Protein AF-A0A9P7YHU3-F1 (afdb_monomer_lite)

Radius of gyration: 30.26 Å; chains: 1; bounding box: 57×44×97 Å

Secondary structure (DSSP, 8-state):
------EEEEEEEEE---HHHHHHHHSS---SEEEEE---TTT-HHHHHHTTS--EEEEETTEEEEEEEEEEEEEETTEEEEEEEEEEEEEE-TT----TT--SSS-----EEEEEEEEE--S--EEEE---SS-HHHHHHHHHHHHHHHHHHHHHHHHHHHT--

Foldseek 3Di:
DDPFPWDKDKDKDWAAAAQVVVCVVPVDRDAAKDWDKDFFPVQDDVSCVVVVLIDIDIAHWQKEKEWEWEWEWECEPNDTTIRIDIDIDIDHDPPDDAHPNDPDDDDDHDITMYMYMYIYPHPDYHYHYDDDPDDVVNVCVVVVVVVVVVVVVVVVVVVVVVVPD

Structure (mmCIF, N/CA/C/O backbone):
data_AF-A0A9P7YHU3-F1
#
_entry.id   AF-A0A9P7YHU3-F1
#
loop_
_atom_site.group_PDB
_atom_site.id
_atom_site.type_symbol
_atom_site.label_atom_id
_atom_site.label_alt_id
_atom_site.label_comp_id
_atom_site.label_asym_id
_atom_site.label_entity_id
_atom_site.label_seq_id
_atom_site.pdbx_PDB_ins_code
_atom_site.Cartn_x
_atom_site.Cartn_y
_atom_site.Cartn_z
_atom_site.occupancy
_atom_site.B_iso_or_equiv
_atom_site.auth_seq_id
_atom_site.auth_comp_id
_atom_site.auth_asym_id
_atom_site.auth_atom_id
_atom_site.pdbx_PDB_model_num
ATOM 1 N N . MET A 1 1 ? -3.613 -24.541 19.163 1.00 39.19 1 MET A N 1
ATOM 2 C CA . MET A 1 1 ? -2.914 -23.664 18.198 1.00 39.19 1 MET A CA 1
ATOM 3 C C . MET A 1 1 ? -3.851 -23.420 17.027 1.00 39.19 1 MET A C 1
ATOM 5 O O . MET A 1 1 ? -4.099 -24.345 16.267 1.00 39.19 1 MET A O 1
ATOM 9 N N . SER A 1 2 ? -4.455 -22.233 16.945 1.00 42.41 2 SER A N 1
ATOM 10 C CA . SER A 1 2 ? -5.311 -21.860 15.812 1.00 42.41 2 SER A CA 1
ATOM 11 C C . SER A 1 2 ? -4.425 -21.651 14.580 1.00 42.41 2 SER A C 1
ATOM 13 O O . SER A 1 2 ? -3.560 -20.777 14.590 1.00 42.41 2 SER A O 1
ATOM 15 N N . LYS A 1 3 ? -4.583 -22.490 13.548 1.00 49.22 3 LYS A N 1
ATOM 16 C CA . LYS A 1 3 ? -4.012 -22.242 12.218 1.00 49.22 3 LYS A CA 1
ATOM 17 C C . LYS A 1 3 ? -4.826 -21.109 11.595 1.00 49.22 3 LYS A C 1
ATOM 19 O O . LYS A 1 3 ? -5.861 -21.374 10.994 1.00 49.22 3 LYS A O 1
ATOM 24 N N . SER A 1 4 ? -4.376 -19.865 11.744 1.00 56.53 4 SER A N 1
ATOM 25 C CA . SER A 1 4 ? -4.851 -18.804 10.854 1.00 56.53 4 SER A CA 1
ATOM 26 C C . SER A 1 4 ? -4.334 -19.135 9.448 1.00 56.53 4 SER A C 1
ATOM 28 O O . SER A 1 4 ? -3.119 -19.312 9.293 1.00 56.53 4 SER A O 1
ATOM 30 N N . PRO A 1 5 ? -5.197 -19.320 8.436 1.00 53.62 5 PRO A N 1
ATOM 31 C CA . PRO A 1 5 ? -4.737 -19.535 7.075 1.00 53.62 5 PRO A CA 1
ATOM 32 C C . PRO A 1 5 ? -4.070 -18.247 6.584 1.00 53.62 5 PRO A C 1
ATOM 34 O O . PRO A 1 5 ? -4.742 -17.265 6.275 1.00 53.62 5 PRO A O 1
ATOM 37 N N . ALA A 1 6 ? -2.737 -18.249 6.517 1.00 62.66 6 ALA A N 1
ATOM 38 C CA . ALA A 1 6 ? -1.995 -17.199 5.836 1.00 62.66 6 ALA A CA 1
ATOM 39 C C . ALA A 1 6 ? -2.365 -17.267 4.351 1.00 62.66 6 ALA A C 1
ATOM 41 O O . ALA A 1 6 ? -1.976 -18.194 3.639 1.00 62.66 6 ALA A O 1
ATOM 42 N N . THR A 1 7 ? -3.180 -16.317 3.899 1.00 78.31 7 THR A N 1
ATOM 43 C CA . THR A 1 7 ? -3.518 -16.209 2.481 1.00 78.31 7 THR A CA 1
ATOM 44 C C . THR A 1 7 ? -2.336 -15.534 1.803 1.00 78.31 7 THR A C 1
ATOM 46 O O . THR A 1 7 ? -1.963 -14.421 2.176 1.00 78.31 7 THR A O 1
ATOM 49 N N . MET A 1 8 ? -1.704 -16.229 0.859 1.00 82.94 8 MET A N 1
ATOM 50 C CA . MET A 1 8 ? -0.571 -15.707 0.101 1.00 82.94 8 MET A CA 1
ATOM 51 C C . MET A 1 8 ? -1.035 -15.301 -1.296 1.00 82.94 8 MET A C 1
ATOM 53 O O . MET A 1 8 ? -1.729 -16.060 -1.969 1.00 82.94 8 MET A O 1
ATOM 57 N N . LEU A 1 9 ? -0.620 -14.116 -1.731 1.00 86.81 9 LEU A N 1
ATOM 58 C CA . LEU A 1 9 ? -0.788 -13.632 -3.093 1.00 86.81 9 LEU A CA 1
ATOM 59 C C . LEU A 1 9 ? 0.594 -13.363 -3.685 1.00 86.81 9 LEU A C 1
ATOM 61 O O . LEU A 1 9 ? 1.397 -12.644 -3.092 1.00 86.81 9 LEU A O 1
ATOM 65 N N . GLN A 1 10 ? 0.866 -13.936 -4.853 1.00 89.88 10 GLN A N 1
ATOM 66 C CA . GLN A 1 10 ? 2.088 -13.676 -5.601 1.00 89.88 10 GLN A CA 1
ATOM 67 C C . GLN A 1 10 ? 1.778 -12.743 -6.769 1.00 89.88 10 GLN A C 1
ATOM 69 O O . GLN A 1 10 ? 0.889 -13.015 -7.574 1.00 89.88 10 GLN A O 1
ATOM 74 N N . LEU A 1 11 ? 2.528 -11.652 -6.859 1.00 88.81 11 LEU A N 1
ATOM 75 C CA . LEU A 1 11 ? 2.478 -10.697 -7.959 1.00 88.81 11 LEU A CA 1
ATOM 76 C C . LEU A 1 11 ? 3.855 -10.625 -8.605 1.00 88.81 11 LEU A C 1
ATOM 78 O O . LEU A 1 11 ? 4.882 -10.679 -7.928 1.00 88.81 11 LEU A O 1
ATOM 82 N N . GLN A 1 12 ? 3.880 -10.474 -9.921 1.00 90.00 12 GLN A N 1
ATOM 83 C CA . GLN A 1 12 ? 5.106 -10.227 -10.659 1.00 90.00 12 GLN A CA 1
ATOM 84 C C . GLN A 1 12 ? 4.887 -9.032 -11.574 1.00 90.00 12 GLN A C 1
ATOM 86 O O . GLN A 1 12 ? 3.883 -8.969 -12.280 1.00 90.00 12 GLN A O 1
ATOM 91 N N . ALA A 1 13 ? 5.822 -8.089 -11.543 1.00 87.62 13 ALA A N 1
ATOM 92 C CA . ALA A 1 13 ? 5.819 -6.940 -12.433 1.00 87.62 13 ALA A CA 1
ATOM 93 C C . ALA A 1 13 ? 7.133 -6.895 -13.211 1.00 87.62 13 ALA A C 1
ATOM 95 O O . ALA A 1 13 ? 8.206 -7.143 -12.658 1.00 87.62 13 ALA A O 1
ATOM 96 N N . SER A 1 14 ? 7.033 -6.581 -14.497 1.00 89.19 14 SER A N 1
ATOM 97 C CA . SER A 1 14 ? 8.163 -6.358 -15.393 1.00 89.19 14 SER A CA 1
ATOM 98 C C . SER A 1 14 ? 8.123 -4.927 -15.907 1.00 89.19 14 SER A C 1
ATOM 100 O O . SER A 1 14 ? 7.055 -4.443 -16.282 1.00 89.19 14 SER A O 1
ATOM 102 N N . PHE A 1 15 ? 9.266 -4.250 -15.923 1.00 87.06 15 PHE A N 1
ATOM 103 C CA . PHE A 1 15 ? 9.365 -2.868 -16.368 1.00 87.06 15 PHE A CA 1
ATOM 104 C C . PHE A 1 15 ? 10.710 -2.571 -17.023 1.00 87.06 15 PHE A C 1
ATOM 106 O O . PHE A 1 15 ? 11.727 -3.210 -16.757 1.00 87.06 15 PHE A O 1
ATOM 113 N N . ASN A 1 16 ? 10.702 -1.542 -17.859 1.00 86.81 16 ASN A N 1
ATOM 114 C CA . ASN A 1 16 ? 11.844 -1.148 -18.663 1.00 86.81 16 ASN A CA 1
ATOM 115 C C . ASN A 1 16 ? 12.569 -0.003 -17.965 1.00 86.81 16 ASN A C 1
ATOM 117 O O . ASN A 1 16 ? 12.015 1.085 -17.817 1.00 86.81 16 ASN A O 1
ATOM 121 N N . TYR A 1 17 ? 13.804 -0.249 -17.536 1.00 84.62 17 TYR A N 1
ATOM 122 C CA . TYR A 1 17 ? 14.667 0.772 -16.954 1.00 84.62 17 TYR A CA 1
ATOM 123 C C . TYR A 1 17 ? 15.792 1.116 -17.928 1.00 84.62 17 TYR A C 1
ATOM 125 O O . TYR A 1 17 ? 16.455 0.222 -18.449 1.00 84.62 17 TYR A O 1
ATOM 133 N N . ASN A 1 18 ? 16.002 2.409 -18.179 1.00 83.56 18 ASN A N 1
ATOM 134 C CA . ASN A 1 18 ? 17.069 2.911 -19.039 1.00 83.56 18 ASN A CA 1
ATOM 135 C C . ASN A 1 18 ? 17.927 3.897 -18.244 1.00 83.56 18 ASN A C 1
ATOM 137 O O . ASN A 1 18 ? 17.506 5.021 -17.958 1.00 83.56 18 ASN A O 1
ATOM 141 N N . SER A 1 19 ? 19.139 3.474 -17.888 1.00 81.94 19 SER A N 1
ATOM 142 C CA . SER A 1 19 ? 20.045 4.304 -17.099 1.00 81.94 19 SER A CA 1
ATOM 143 C C . SER A 1 19 ? 20.577 5.519 -17.852 1.00 81.94 19 SER A C 1
ATOM 145 O O . SER A 1 19 ? 20.785 6.565 -17.238 1.00 81.94 19 SER A O 1
ATOM 147 N N . THR A 1 20 ? 20.761 5.412 -19.170 1.00 82.88 20 THR A N 1
ATOM 148 C CA . THR A 1 20 ? 21.213 6.523 -20.013 1.00 82.88 20 THR A CA 1
ATOM 149 C C . THR A 1 20 ? 20.163 7.625 -20.047 1.00 82.88 20 THR A C 1
ATOM 151 O O . THR A 1 20 ? 20.500 8.783 -19.812 1.00 82.88 20 THR A O 1
ATOM 154 N N . GLN A 1 21 ? 18.888 7.272 -20.226 1.00 82.31 21 GLN A N 1
ATOM 155 C CA . GLN A 1 21 ? 17.786 8.230 -20.144 1.00 82.31 21 GLN A CA 1
ATOM 156 C C . GLN A 1 21 ? 17.663 8.818 -18.731 1.00 82.31 21 GLN A C 1
ATOM 158 O O . GLN A 1 21 ? 17.590 10.031 -18.577 1.00 82.31 21 GLN A O 1
ATOM 163 N N . SER A 1 22 ? 17.760 7.985 -17.686 1.00 81.12 22 SER A N 1
ATOM 164 C CA . SER A 1 22 ? 17.768 8.456 -16.291 1.00 81.12 22 SER A CA 1
ATOM 165 C C . SER A 1 22 ? 18.887 9.471 -16.027 1.00 81.12 22 SER A C 1
ATOM 167 O O . SER A 1 22 ? 18.665 10.455 -15.321 1.00 81.12 22 SER A O 1
ATOM 169 N N . ARG A 1 23 ? 20.080 9.256 -16.595 1.00 82.56 23 ARG A N 1
ATOM 170 C CA . ARG A 1 23 ? 21.211 10.186 -16.492 1.00 82.56 23 ARG A CA 1
ATOM 171 C C . ARG A 1 23 ? 20.932 11.493 -17.230 1.00 82.56 23 ARG A C 1
ATOM 173 O O . ARG A 1 23 ? 21.280 12.542 -16.702 1.00 82.56 23 ARG A O 1
ATOM 180 N N . LEU A 1 24 ? 20.330 11.435 -18.417 1.00 84.50 24 LEU A N 1
ATOM 181 C CA . LEU A 1 24 ? 19.967 12.630 -19.182 1.00 84.50 24 LEU A CA 1
ATOM 182 C C . LEU A 1 24 ? 18.914 13.472 -18.449 1.00 84.50 24 LEU A C 1
ATOM 184 O O . LEU A 1 24 ? 19.062 14.687 -18.374 1.00 84.50 24 LEU A O 1
ATOM 188 N N . ASP A 1 25 ? 17.911 12.829 -17.852 1.00 85.38 25 ASP A N 1
ATOM 189 C CA . ASP A 1 25 ? 16.789 13.531 -17.222 1.00 85.38 25 ASP A CA 1
ATOM 190 C C . ASP A 1 25 ? 17.118 14.050 -15.815 1.00 85.38 25 ASP A C 1
ATOM 192 O O . ASP A 1 25 ? 16.662 15.119 -15.420 1.00 85.38 25 ASP A O 1
ATOM 196 N N . SER A 1 26 ? 17.902 13.301 -15.031 1.00 79.81 26 SER A N 1
ATOM 197 C CA . SER A 1 26 ? 18.150 13.595 -13.606 1.00 79.81 26 SER A CA 1
ATOM 198 C C . SER A 1 26 ? 19.613 13.906 -13.273 1.00 79.81 26 SER A C 1
ATOM 200 O O . SER A 1 26 ? 19.969 13.996 -12.097 1.00 79.81 26 SER A O 1
ATOM 202 N N . SER A 1 27 ? 20.492 14.026 -14.279 1.00 80.06 27 SER A N 1
ATOM 203 C CA . SER A 1 27 ? 21.956 14.184 -14.130 1.00 80.06 27 SER A CA 1
ATOM 204 C C . SER A 1 27 ? 22.638 13.115 -13.254 1.00 80.06 27 SER A C 1
ATOM 206 O O . SER A 1 27 ? 23.809 13.240 -12.902 1.00 80.06 27 SER A O 1
ATOM 208 N N . THR A 1 28 ? 21.918 12.052 -12.883 1.00 76.06 28 THR A N 1
ATOM 209 C CA . THR A 1 28 ? 22.337 11.014 -11.937 1.00 76.06 28 THR A CA 1
A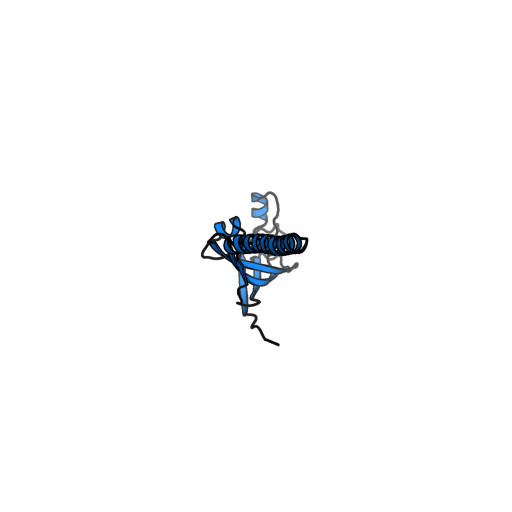TOM 210 C C . THR A 1 28 ? 21.774 9.667 -12.375 1.00 76.06 28 THR A C 1
ATOM 212 O O . THR A 1 28 ? 20.675 9.578 -12.925 1.00 76.06 28 THR A O 1
ATOM 215 N N . ARG A 1 29 ? 22.544 8.597 -12.157 1.00 73.94 29 ARG A N 1
ATOM 216 C CA . ARG A 1 29 ? 22.095 7.232 -12.442 1.00 73.94 29 ARG A CA 1
ATOM 217 C C . ARG A 1 29 ? 21.307 6.717 -11.243 1.00 73.94 29 ARG A C 1
ATOM 219 O O . ARG A 1 29 ? 21.892 6.441 -10.198 1.00 73.94 29 ARG A O 1
ATOM 226 N N . LEU A 1 30 ? 19.990 6.615 -11.390 1.00 76.81 30 LEU A N 1
ATOM 227 C CA . LEU A 1 30 ? 19.131 6.036 -10.359 1.00 76.81 30 LEU A CA 1
ATOM 228 C C . LEU A 1 30 ? 19.279 4.508 -10.328 1.00 76.81 30 LEU A C 1
ATOM 230 O O . LEU A 1 30 ? 19.656 3.878 -11.311 1.00 76.81 30 LEU A O 1
ATOM 234 N N . SER A 1 31 ? 19.004 3.894 -9.182 1.00 78.56 31 SER A N 1
ATOM 235 C CA . SER A 1 31 ? 18.903 2.435 -9.110 1.00 78.56 31 SER A CA 1
ATOM 236 C C . SER A 1 31 ? 17.542 1.993 -9.660 1.00 78.56 31 SER A C 1
ATOM 238 O O . SER A 1 31 ? 16.535 2.638 -9.334 1.00 78.56 31 SER A O 1
ATOM 240 N N . PRO A 1 32 ? 17.460 0.910 -10.455 1.00 82.81 32 PRO A N 1
ATOM 241 C CA . PRO A 1 32 ? 16.181 0.379 -10.904 1.00 82.81 32 PRO A CA 1
ATOM 242 C C . PRO A 1 32 ? 15.355 -0.057 -9.687 1.00 82.81 32 PRO A C 1
ATOM 244 O O . PRO A 1 32 ? 15.690 -1.000 -8.969 1.00 82.81 32 PRO A O 1
ATOM 247 N N . SER A 1 33 ? 14.277 0.671 -9.418 1.00 86.25 33 SER A N 1
ATOM 248 C CA . SER A 1 33 ? 13.404 0.469 -8.262 1.00 86.25 33 SER A CA 1
ATOM 249 C C . SER A 1 33 ? 12.001 0.991 -8.568 1.00 86.25 33 SER A C 1
ATOM 251 O O . SER A 1 33 ? 11.827 1.842 -9.440 1.00 86.25 33 SER A O 1
ATOM 253 N N . LEU A 1 34 ? 10.994 0.452 -7.883 1.00 87.31 34 LEU A N 1
ATOM 254 C CA . LEU A 1 34 ? 9.596 0.858 -8.027 1.00 87.31 34 LEU A CA 1
ATOM 255 C C . LEU A 1 34 ? 9.044 1.320 -6.687 1.00 87.31 34 LEU A C 1
ATOM 257 O O . LEU A 1 34 ? 9.389 0.769 -5.646 1.00 87.31 34 LEU A O 1
ATOM 261 N N . PHE A 1 35 ? 8.152 2.303 -6.708 1.00 88.81 35 PHE A N 1
ATOM 262 C CA . PHE A 1 35 ? 7.353 2.620 -5.534 1.00 88.81 35 PHE A CA 1
ATOM 263 C C . PHE A 1 35 ? 6.119 1.725 -5.489 1.00 88.81 35 PHE A C 1
ATOM 265 O O . PHE A 1 35 ? 5.377 1.610 -6.462 1.00 88.81 35 PHE A O 1
ATOM 272 N N . LEU A 1 36 ? 5.891 1.119 -4.332 1.00 88.31 36 LEU A N 1
ATOM 273 C CA . LEU A 1 36 ? 4.681 0.397 -3.992 1.00 88.31 36 LEU A CA 1
ATOM 274 C C . LEU A 1 36 ? 3.834 1.256 -3.054 1.00 88.31 36 LEU A C 1
ATOM 276 O O . LEU A 1 36 ? 4.326 1.720 -2.026 1.00 88.31 36 LEU A O 1
ATOM 280 N N . ALA A 1 37 ? 2.555 1.404 -3.383 1.00 89.44 37 ALA A N 1
ATOM 281 C CA . ALA A 1 37 ? 1.535 1.931 -2.487 1.00 89.44 37 ALA A CA 1
ATOM 282 C C . ALA A 1 37 ? 0.423 0.894 -2.330 1.00 89.44 37 ALA A C 1
ATOM 284 O O . ALA A 1 37 ? -0.044 0.329 -3.319 1.00 89.44 37 ALA A O 1
ATOM 285 N N . VAL A 1 38 ? -0.034 0.687 -1.098 1.00 88.38 38 VAL A N 1
ATOM 286 C CA . VAL A 1 38 ? -1.257 -0.069 -0.803 1.00 88.38 38 VAL A CA 1
ATOM 287 C C . VAL A 1 38 ? -2.233 0.914 -0.183 1.00 88.38 38 VAL A C 1
ATOM 289 O O . VAL A 1 38 ? -1.892 1.587 0.784 1.00 88.38 38 VAL A O 1
ATOM 292 N N . TYR A 1 39 ? -3.411 1.060 -0.780 1.00 89.31 39 TYR A N 1
ATOM 293 C CA . TYR A 1 39 ? -4.376 2.081 -0.389 1.00 89.31 39 TYR A CA 1
ATOM 294 C C . TYR A 1 39 ? -5.808 1.558 -0.479 1.00 89.31 39 TYR A C 1
ATOM 296 O O . TYR A 1 39 ? -6.096 0.582 -1.174 1.00 89.31 39 TYR A O 1
ATOM 304 N N . ASP A 1 40 ? -6.709 2.229 0.232 1.00 87.81 40 ASP A N 1
ATOM 305 C CA . ASP A 1 40 ? -8.142 1.979 0.151 1.00 87.81 40 ASP A CA 1
ATOM 306 C C . ASP A 1 40 ? -8.718 2.565 -1.154 1.00 87.81 40 ASP A C 1
ATOM 308 O O . ASP A 1 40 ? -8.667 3.786 -1.355 1.00 87.81 40 ASP A O 1
ATOM 312 N N . PRO A 1 41 ? -9.296 1.738 -2.047 1.00 87.00 41 PRO A N 1
ATOM 313 C CA . PRO A 1 41 ? -9.829 2.217 -3.318 1.00 87.00 41 PRO A CA 1
ATOM 314 C C . PRO A 1 41 ? -10.994 3.201 -3.161 1.00 87.00 41 PRO A C 1
ATOM 316 O O . PRO A 1 41 ? -11.255 3.962 -4.087 1.00 87.00 41 PRO A O 1
ATOM 319 N N . THR A 1 42 ? -11.685 3.222 -2.016 1.00 88.12 42 THR A N 1
ATOM 320 C CA . THR A 1 42 ? -12.821 4.132 -1.788 1.00 88.12 42 THR A CA 1
ATOM 321 C C . THR A 1 42 ? -12.403 5.594 -1.617 1.00 88.12 42 THR A C 1
ATOM 323 O O . THR A 1 42 ? -13.180 6.492 -1.933 1.00 88.12 42 THR A O 1
ATOM 326 N N . LEU A 1 43 ? -11.172 5.839 -1.160 1.00 87.12 43 LEU A N 1
ATOM 327 C CA . LEU A 1 43 ? -10.594 7.176 -0.985 1.00 87.12 43 LEU A CA 1
ATOM 328 C C . LEU A 1 43 ? -9.772 7.616 -2.197 1.00 87.12 43 LEU A C 1
ATOM 330 O O . LEU A 1 43 ? -9.653 8.809 -2.466 1.00 87.12 43 LEU A O 1
ATOM 334 N N . GLY A 1 44 ? -9.213 6.655 -2.931 1.00 89.06 44 GLY A N 1
ATOM 335 C CA . GLY A 1 44 ? -8.235 6.921 -3.979 1.00 89.06 44 GLY A CA 1
ATOM 336 C C . GLY A 1 44 ? -6.831 7.174 -3.420 1.00 89.06 44 GLY A C 1
ATOM 337 O O . GLY A 1 44 ? -6.633 7.379 -2.221 1.00 89.06 44 GLY A O 1
ATOM 338 N N . LEU A 1 45 ? -5.835 7.136 -4.308 1.00 88.38 45 LEU A N 1
ATOM 339 C CA . LEU A 1 45 ? -4.421 7.181 -3.927 1.00 88.38 45 LEU A CA 1
ATOM 340 C C . LEU A 1 45 ? -4.022 8.531 -3.308 1.00 88.38 45 LEU A C 1
ATOM 342 O O . LEU A 1 45 ? -3.417 8.550 -2.238 1.00 88.38 45 LEU A O 1
ATOM 346 N N . ASP A 1 46 ? -4.402 9.649 -3.932 1.00 90.62 46 ASP A N 1
ATOM 347 C CA . ASP A 1 46 ? -4.007 10.994 -3.484 1.00 90.62 46 ASP A CA 1
ATOM 348 C C . ASP A 1 46 ? -4.577 11.338 -2.103 1.00 90.62 46 ASP A C 1
ATOM 350 O O . ASP A 1 46 ? -3.868 11.833 -1.220 1.00 90.62 46 ASP A O 1
ATOM 354 N N . ALA A 1 47 ? -5.859 11.038 -1.878 1.00 87.94 47 ALA A N 1
ATOM 355 C CA . ALA A 1 47 ? -6.496 11.246 -0.582 1.00 87.94 47 ALA A CA 1
ATOM 356 C C . ALA A 1 47 ? -5.895 10.316 0.480 1.00 87.94 47 ALA A C 1
ATOM 358 O O . ALA A 1 47 ? -5.628 10.747 1.598 1.00 87.94 47 ALA A O 1
ATOM 359 N N . SER A 1 48 ? -5.624 9.057 0.127 1.00 88.19 48 SER A N 1
ATOM 360 C CA . SER A 1 48 ? -5.022 8.092 1.046 1.00 88.19 48 SER A CA 1
ATOM 361 C C . SER A 1 48 ? -3.595 8.488 1.454 1.00 88.19 48 SER A C 1
ATOM 363 O O . SER A 1 48 ? -3.253 8.389 2.632 1.00 88.19 48 SER A O 1
ATOM 365 N N . LEU A 1 49 ? -2.785 9.017 0.529 1.00 88.94 49 LEU A N 1
ATOM 366 C CA . LEU A 1 49 ? -1.436 9.518 0.823 1.00 88.94 49 LEU A CA 1
ATOM 367 C C . LEU A 1 49 ? -1.461 10.815 1.641 1.00 88.94 49 LEU A C 1
ATOM 369 O O . LEU A 1 49 ? -0.749 10.924 2.636 1.00 88.94 49 LEU A O 1
ATOM 373 N N . SER A 1 50 ? -2.293 11.788 1.259 1.00 88.19 50 SER A N 1
ATOM 374 C CA . SER A 1 50 ? -2.381 13.081 1.960 1.00 88.19 50 SER A CA 1
ATOM 375 C C . SER A 1 50 ? -2.940 12.961 3.380 1.00 88.19 50 SER A C 1
ATOM 377 O O . SER A 1 50 ? -2.529 13.708 4.266 1.00 88.19 50 SER A O 1
ATOM 379 N N . GLN A 1 51 ? -3.842 12.005 3.615 1.00 85.38 51 GLN A N 1
ATOM 380 C CA . GLN A 1 51 ? -4.441 11.742 4.927 1.00 85.38 51 GLN A CA 1
A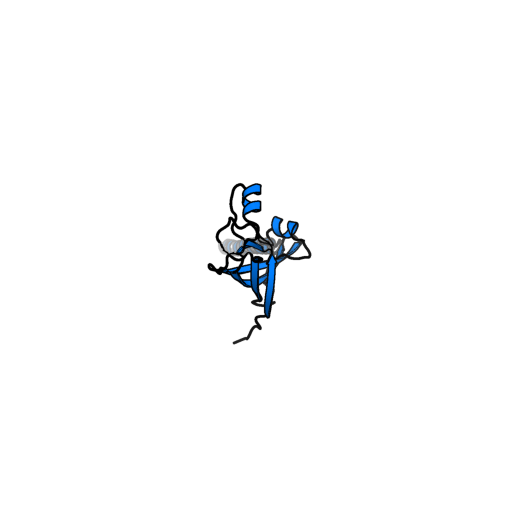TOM 381 C C . GLN A 1 51 ? -3.655 10.709 5.753 1.00 85.38 51 GLN A C 1
ATOM 383 O O . GLN A 1 51 ? -3.975 10.487 6.919 1.00 85.38 51 GLN A O 1
ATOM 388 N N . GLY A 1 52 ? -2.612 10.099 5.178 1.00 84.25 52 GLY A N 1
ATOM 389 C CA . GLY A 1 52 ? -1.719 9.167 5.871 1.00 84.25 52 GLY A CA 1
ATOM 390 C C . GLY A 1 52 ? -2.256 7.741 6.043 1.00 84.25 52 GLY A C 1
ATOM 391 O O . GLY A 1 52 ? -1.725 7.002 6.870 1.00 84.25 52 GLY A O 1
ATOM 392 N N . PHE A 1 53 ? -3.275 7.348 5.271 1.00 85.31 53 PHE A N 1
ATOM 393 C CA . PHE A 1 53 ? -3.825 5.982 5.223 1.00 85.31 53 PHE A CA 1
ATOM 394 C C . PHE A 1 53 ? -3.085 5.055 4.242 1.00 85.31 53 PHE A C 1
ATOM 396 O O . PHE A 1 53 ? -3.390 3.869 4.153 1.00 85.31 53 PHE A O 1
ATOM 403 N N . SER A 1 54 ? -2.130 5.595 3.484 1.00 87.75 54 SER A N 1
ATOM 404 C CA . SER A 1 54 ? -1.234 4.846 2.606 1.00 87.75 54 SER A CA 1
ATOM 405 C C . SER A 1 54 ? 0.180 5.404 2.705 1.00 87.75 54 SER A C 1
ATOM 407 O O . SER A 1 54 ? 0.392 6.566 3.063 1.00 87.75 54 SER A O 1
ATOM 409 N N . ARG A 1 55 ? 1.166 4.558 2.407 1.00 86.19 55 ARG A N 1
ATOM 410 C CA . ARG A 1 55 ? 2.589 4.899 2.418 1.00 86.19 55 ARG A CA 1
ATOM 411 C C . ARG A 1 55 ? 3.240 4.368 1.151 1.00 86.19 55 ARG A C 1
ATOM 413 O O . ARG A 1 55 ? 2.941 3.259 0.713 1.00 86.19 55 ARG A O 1
ATOM 420 N N . LEU A 1 56 ? 4.160 5.156 0.602 1.00 88.88 56 LEU A N 1
ATOM 421 C CA . LEU A 1 56 ? 5.021 4.726 -0.493 1.00 88.88 56 LEU A CA 1
ATOM 422 C C . LEU A 1 56 ? 6.217 3.973 0.081 1.00 88.88 56 LEU A C 1
ATOM 424 O O . LEU A 1 56 ? 6.927 4.489 0.943 1.00 88.88 56 LEU A O 1
ATOM 428 N N . SER A 1 57 ? 6.456 2.768 -0.420 1.00 87.94 57 SER A N 1
ATOM 429 C CA . SER A 1 57 ? 7.662 2.006 -0.121 1.00 87.94 57 SER A CA 1
ATOM 430 C C . SER A 1 57 ? 8.443 1.743 -1.395 1.00 87.94 57 SER A C 1
ATOM 432 O O . SER A 1 57 ? 7.877 1.307 -2.395 1.00 87.94 57 SER A O 1
ATOM 434 N N . LEU A 1 58 ? 9.742 2.024 -1.366 1.00 88.31 58 LEU A N 1
ATOM 435 C CA . LEU A 1 58 ? 10.619 1.759 -2.495 1.00 88.31 58 LEU A CA 1
ATOM 436 C C . LEU A 1 58 ? 11.063 0.294 -2.464 1.00 88.31 58 LEU A C 1
ATOM 438 O O . LEU A 1 58 ? 11.678 -0.154 -1.496 1.00 88.31 58 LEU A O 1
ATOM 442 N N . ILE A 1 59 ? 10.770 -0.438 -3.533 1.00 89.75 59 ILE A N 1
ATOM 443 C CA . ILE A 1 59 ? 11.144 -1.839 -3.713 1.00 89.75 59 ILE A CA 1
ATOM 444 C C . ILE A 1 59 ? 12.210 -1.965 -4.812 1.00 89.75 59 ILE A C 1
ATOM 446 O O . ILE A 1 59 ? 12.072 -1.359 -5.880 1.00 89.75 59 ILE A O 1
ATOM 450 N N . PRO A 1 60 ? 13.291 -2.729 -4.578 1.00 86.94 60 PRO A N 1
ATOM 451 C CA . PRO A 1 60 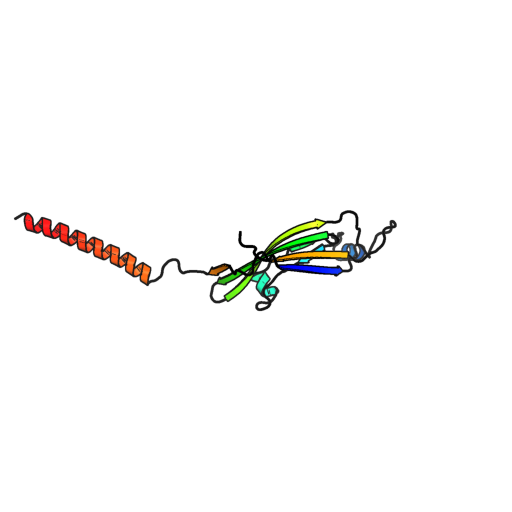? 14.350 -2.887 -5.566 1.00 86.94 60 PRO A CA 1
ATOM 452 C C . PRO A 1 60 ? 13.881 -3.739 -6.751 1.00 86.94 60 PRO A C 1
ATOM 454 O O . PRO A 1 60 ? 13.130 -4.705 -6.585 1.00 86.94 60 PRO A O 1
ATOM 457 N N . ALA A 1 61 ? 14.367 -3.411 -7.948 1.00 84.69 61 ALA A N 1
ATOM 458 C CA . ALA A 1 61 ? 14.255 -4.301 -9.095 1.00 84.69 61 ALA A CA 1
ATOM 459 C C . ALA A 1 61 ? 15.067 -5.583 -8.890 1.00 84.69 61 ALA A C 1
ATOM 461 O O . ALA A 1 61 ? 16.013 -5.627 -8.105 1.00 84.69 61 ALA A O 1
ATOM 462 N N . ASN A 1 62 ? 14.699 -6.624 -9.632 1.00 84.25 62 ASN A N 1
ATOM 463 C CA . ASN A 1 62 ? 15.321 -7.950 -9.646 1.00 84.25 62 ASN A CA 1
ATOM 464 C C . ASN A 1 62 ? 15.388 -8.627 -8.274 1.00 84.25 62 ASN A C 1
ATOM 466 O O . ASN A 1 62 ? 16.119 -9.592 -8.086 1.00 84.25 62 ASN A O 1
ATOM 470 N N . GLY A 1 63 ? 14.613 -8.139 -7.309 1.00 81.69 63 GLY A N 1
ATOM 471 C CA . GLY A 1 63 ? 14.536 -8.690 -5.971 1.00 81.69 63 GLY A CA 1
ATOM 472 C C . GLY A 1 63 ? 13.323 -9.587 -5.772 1.00 81.69 63 GLY A C 1
ATOM 473 O O . GLY A 1 63 ? 12.299 -9.486 -6.461 1.00 81.69 63 GLY A O 1
ATOM 474 N N . ILE A 1 64 ? 13.442 -10.430 -4.754 1.00 87.94 64 ILE A N 1
ATOM 475 C CA . ILE A 1 64 ? 12.297 -11.049 -4.101 1.00 87.94 64 ILE A CA 1
ATOM 476 C C . ILE A 1 64 ? 11.894 -10.134 -2.950 1.00 87.94 64 ILE A C 1
ATOM 478 O O . ILE A 1 64 ? 12.702 -9.832 -2.069 1.00 87.94 64 ILE A O 1
ATOM 482 N N . VAL A 1 65 ? 10.644 -9.686 -2.963 1.00 90.56 65 VAL A N 1
ATOM 483 C CA . VAL A 1 65 ? 10.087 -8.806 -1.938 1.00 90.56 65 VAL A CA 1
ATOM 484 C C . VAL A 1 65 ? 8.950 -9.537 -1.244 1.00 90.56 65 VAL A C 1
ATOM 486 O O . VAL A 1 65 ? 7.992 -9.959 -1.884 1.00 90.56 65 VAL A O 1
ATOM 489 N N . SER A 1 66 ? 9.057 -9.689 0.068 1.00 90.50 66 SER A N 1
ATOM 490 C CA . SER A 1 66 ? 8.008 -10.218 0.930 1.00 90.50 66 SER A CA 1
ATOM 491 C C . SER A 1 66 ? 7.314 -9.068 1.649 1.00 90.50 66 SER A C 1
ATOM 493 O O . SER A 1 66 ? 7.970 -8.184 2.202 1.00 90.50 66 SER A O 1
ATOM 495 N N . ILE A 1 67 ? 5.987 -9.074 1.633 1.00 89.56 67 ILE A N 1
ATOM 496 C CA . ILE A 1 67 ? 5.152 -8.028 2.213 1.00 89.56 67 ILE A CA 1
ATOM 497 C C . ILE A 1 67 ? 4.149 -8.705 3.132 1.00 89.56 67 ILE A C 1
ATOM 499 O O . ILE A 1 67 ? 3.244 -9.396 2.670 1.00 89.56 67 ILE A O 1
ATOM 503 N N . ALA A 1 68 ? 4.285 -8.492 4.434 1.00 88.38 68 ALA A N 1
ATOM 504 C CA . ALA A 1 68 ? 3.242 -8.857 5.377 1.00 88.38 68 ALA A CA 1
ATOM 505 C C . ALA A 1 68 ? 2.263 -7.686 5.504 1.00 88.38 68 ALA A C 1
ATOM 507 O O . ALA A 1 68 ? 2.655 -6.573 5.858 1.00 88.38 68 ALA A O 1
ATOM 508 N N . ILE A 1 69 ? 0.997 -7.952 5.194 1.00 85.94 69 ILE A N 1
ATOM 509 C CA . ILE A 1 69 ? -0.083 -6.968 5.195 1.00 85.94 69 ILE A CA 1
ATOM 510 C C . ILE A 1 69 ? -0.971 -7.242 6.401 1.00 85.94 69 ILE A C 1
ATOM 512 O O . ILE A 1 69 ? -1.503 -8.345 6.553 1.00 85.94 69 ILE A O 1
ATOM 516 N N . SER A 1 70 ? -1.144 -6.223 7.242 1.00 83.38 70 SER A N 1
ATOM 517 C CA . SER A 1 70 ? -2.102 -6.240 8.348 1.00 83.38 70 SER A CA 1
ATOM 518 C C . SER A 1 70 ? -3.168 -5.166 8.140 1.00 83.38 70 SER A C 1
ATOM 520 O O . SER A 1 70 ? -2.856 -4.033 7.778 1.00 83.38 70 SER A O 1
ATOM 522 N N . LEU A 1 71 ? -4.433 -5.523 8.369 1.00 80.69 71 LEU A N 1
ATOM 523 C CA . LEU A 1 71 ? -5.581 -4.657 8.105 1.00 80.69 71 LEU A CA 1
ATOM 524 C C . LEU A 1 71 ? -5.985 -3.863 9.355 1.00 80.69 71 LEU A C 1
ATOM 526 O O . LEU A 1 71 ? -6.323 -4.440 10.394 1.00 80.69 71 LEU A O 1
ATOM 530 N N . ARG A 1 72 ? -6.037 -2.535 9.242 1.00 82.81 72 ARG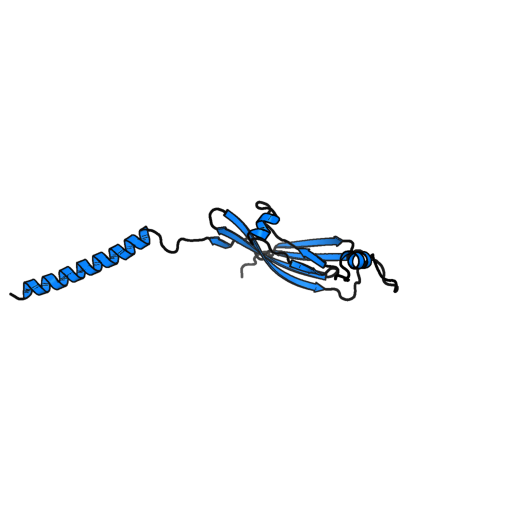 A N 1
ATOM 531 C CA . ARG A 1 72 ? -6.624 -1.645 10.251 1.00 82.81 72 ARG A CA 1
ATOM 532 C C . ARG A 1 72 ? -7.748 -0.834 9.623 1.00 82.81 72 ARG A C 1
ATOM 534 O O . ARG A 1 72 ? -7.652 -0.391 8.487 1.00 82.81 72 ARG A O 1
ATOM 541 N N . LEU A 1 73 ? -8.836 -0.642 10.360 1.00 84.31 73 LEU A N 1
ATOM 542 C CA . LEU A 1 73 ? -9.909 0.266 9.971 1.00 84.31 73 LEU A CA 1
ATOM 543 C C . LEU A 1 73 ? -9.823 1.501 10.859 1.00 84.31 73 LEU A C 1
ATOM 545 O O . LEU A 1 73 ? -10.094 1.427 12.059 1.00 84.31 73 LEU A O 1
ATOM 549 N N . HIS A 1 74 ? -9.465 2.630 10.267 1.00 82.38 74 HIS A N 1
ATOM 550 C CA . HIS A 1 74 ? -9.489 3.916 10.939 1.00 82.38 74 HIS A CA 1
ATOM 551 C C . HIS A 1 74 ? -10.888 4.500 10.835 1.00 82.38 74 HIS A C 1
ATOM 553 O O . HIS A 1 74 ? -11.411 4.668 9.740 1.00 82.38 74 HIS A O 1
ATOM 559 N N . ASN A 1 75 ? -11.490 4.807 11.980 1.00 78.62 75 ASN A N 1
ATOM 560 C CA . ASN A 1 75 ? -12.752 5.528 12.057 1.00 78.62 75 ASN A CA 1
ATOM 561 C C . ASN A 1 75 ? -12.527 6.807 12.871 1.00 78.62 75 ASN A C 1
ATOM 563 O O . ASN A 1 75 ? -12.636 6.833 14.103 1.00 78.62 75 ASN A O 1
ATOM 567 N N . LEU A 1 76 ? -12.104 7.856 12.168 1.00 67.94 76 LEU A N 1
ATOM 568 C CA . LEU A 1 76 ? -11.691 9.135 12.736 1.00 67.94 76 LEU A CA 1
ATOM 569 C C . LEU A 1 76 ? -12.527 10.242 12.094 1.00 67.94 76 LEU A C 1
ATOM 571 O O . LEU A 1 76 ? -12.600 10.348 10.876 1.00 67.94 76 LEU A O 1
ATOM 575 N N . HIS A 1 77 ? -13.161 11.072 12.926 1.00 65.12 77 HIS A N 1
ATOM 576 C CA . HIS A 1 77 ? -13.922 12.254 12.494 1.00 65.12 77 HIS A CA 1
ATOM 577 C C . HIS A 1 77 ? -15.007 11.986 11.428 1.00 65.12 77 HIS A C 1
ATOM 579 O O . HIS A 1 77 ? -15.274 12.837 10.588 1.00 65.12 77 HIS A O 1
ATOM 585 N N . GLY A 1 78 ? -15.652 10.815 11.470 1.00 68.19 78 GLY A N 1
ATOM 586 C CA . GLY A 1 78 ? -16.714 10.443 10.524 1.00 68.19 78 GLY A CA 1
ATOM 587 C C . GLY A 1 78 ? -16.213 9.873 9.195 1.00 68.19 78 GLY A C 1
ATOM 588 O O . GLY A 1 78 ? -17.029 9.465 8.373 1.00 68.19 78 GLY A O 1
ATOM 589 N N . LEU A 1 79 ? -14.894 9.787 9.002 1.00 75.19 79 LEU A N 1
ATOM 590 C CA . LEU A 1 79 ? -14.275 9.121 7.866 1.00 75.19 79 LEU A CA 1
ATOM 591 C C . LEU A 1 79 ? -13.848 7.707 8.284 1.00 75.19 79 LEU A C 1
ATOM 593 O O . LEU A 1 79 ? -13.136 7.532 9.276 1.00 75.19 79 LEU A O 1
ATOM 597 N N . SER A 1 80 ? -14.319 6.702 7.546 1.00 82.06 80 SER A N 1
ATOM 598 C CA . SER A 1 80 ? -13.915 5.305 7.721 1.00 82.06 80 SER A CA 1
ATOM 599 C C . SER A 1 80 ? -13.019 4.895 6.561 1.00 82.06 80 SER A C 1
ATOM 601 O O . SER A 1 80 ? -13.484 4.868 5.427 1.00 82.06 80 SER A O 1
ATOM 603 N N . ALA A 1 81 ? -11.755 4.602 6.854 1.00 86.19 81 ALA A N 1
ATOM 604 C CA . ALA A 1 81 ? -10.723 4.299 5.868 1.00 86.19 81 ALA A CA 1
ATOM 605 C C . ALA A 1 81 ? -9.950 3.047 6.277 1.00 86.19 81 ALA A C 1
ATOM 607 O O . ALA A 1 81 ? -9.588 2.899 7.451 1.00 86.19 81 ALA A O 1
ATOM 608 N N . TYR A 1 82 ? -9.666 2.160 5.327 1.00 85.44 82 TYR A N 1
ATOM 609 C CA . TYR A 1 82 ? -8.703 1.090 5.562 1.00 85.44 82 TYR A CA 1
ATOM 610 C C . TYR A 1 82 ? -7.273 1.644 5.534 1.00 85.44 82 TYR A C 1
ATOM 612 O O . TYR A 1 82 ? -6.857 2.273 4.563 1.00 85.44 82 TYR A O 1
ATOM 620 N N . ASP A 1 83 ? -6.531 1.384 6.608 1.00 85.56 83 ASP A N 1
ATOM 621 C CA . ASP A 1 83 ? -5.083 1.563 6.702 1.00 85.56 83 ASP A CA 1
ATOM 622 C C . ASP A 1 83 ? -4.428 0.180 6.652 1.00 85.56 83 ASP A C 1
ATOM 624 O O . ASP A 1 83 ? -4.819 -0.749 7.371 1.00 85.56 83 ASP A O 1
ATOM 628 N N . TYR A 1 84 ? -3.433 0.044 5.786 1.00 83.94 84 TYR A N 1
ATOM 629 C CA . TYR A 1 84 ? -2.691 -1.192 5.600 1.00 83.94 84 TYR A CA 1
ATOM 630 C C . TYR A 1 84 ? -1.318 -1.029 6.237 1.00 83.94 84 TYR A C 1
ATOM 632 O O . TYR A 1 84 ? -0.453 -0.322 5.721 1.00 83.94 84 TYR A O 1
ATOM 640 N N . ASP A 1 85 ? -1.100 -1.716 7.357 1.00 82.88 85 ASP A N 1
ATOM 641 C CA . ASP A 1 85 ? 0.218 -1.746 7.979 1.00 82.88 85 ASP A CA 1
ATOM 642 C C . ASP A 1 85 ? 1.091 -2.753 7.226 1.00 82.88 85 ASP A C 1
ATOM 644 O O . ASP A 1 85 ? 0.821 -3.961 7.235 1.00 82.88 85 ASP A O 1
ATOM 648 N N . LEU A 1 86 ? 2.095 -2.232 6.522 1.00 85.44 86 LEU A N 1
ATOM 649 C CA . LEU A 1 86 ? 2.979 -3.000 5.655 1.00 85.44 86 LEU A CA 1
ATOM 650 C C . LEU A 1 86 ? 4.304 -3.255 6.367 1.00 85.44 86 LEU A C 1
ATOM 652 O O . LEU A 1 86 ? 5.035 -2.317 6.686 1.00 85.44 86 LEU A O 1
ATOM 656 N N . ASN A 1 87 ? 4.654 -4.526 6.539 1.00 87.50 87 ASN A N 1
ATOM 657 C CA . ASN A 1 87 ? 6.010 -4.922 6.896 1.00 87.50 87 ASN A CA 1
ATOM 658 C C . ASN A 1 87 ? 6.693 -5.518 5.662 1.00 87.50 87 ASN A C 1
ATOM 660 O O . ASN A 1 87 ? 6.274 -6.561 5.156 1.00 87.50 87 ASN A O 1
ATOM 664 N N . ILE A 1 88 ? 7.713 -4.823 5.162 1.00 87.69 88 ILE A N 1
ATOM 665 C CA . ILE A 1 88 ? 8.357 -5.121 3.883 1.00 87.69 88 ILE A CA 1
ATOM 666 C C . ILE A 1 88 ? 9.764 -5.639 4.145 1.00 87.69 88 ILE A C 1
ATOM 668 O O . ILE A 1 88 ? 10.577 -4.991 4.799 1.00 87.69 88 ILE A O 1
ATOM 672 N N . SER A 1 89 ? 10.056 -6.805 3.584 1.00 88.81 89 SER A N 1
ATOM 673 C CA . SER A 1 89 ? 11.378 -7.413 3.570 1.00 88.81 89 SER A CA 1
ATOM 674 C C . SER A 1 89 ? 11.781 -7.645 2.122 1.00 88.81 89 SER A C 1
ATOM 676 O O . SER A 1 89 ? 11.000 -8.179 1.339 1.00 88.81 89 SER A O 1
ATOM 678 N N . SER A 1 90 ? 12.985 -7.229 1.740 1.00 87.50 90 SER A N 1
ATOM 679 C CA . SER A 1 90 ? 13.479 -7.413 0.376 1.00 87.50 90 SER A CA 1
ATOM 680 C C . SER A 1 90 ? 14.835 -8.098 0.374 1.00 87.50 90 SER A C 1
ATOM 682 O O . SER A 1 90 ? 15.684 -7.842 1.227 1.00 87.50 90 SER A O 1
ATOM 684 N N . SER A 1 91 ? 15.021 -8.982 -0.601 1.00 86.50 91 SER A N 1
ATOM 685 C CA . SER A 1 91 ? 16.296 -9.607 -0.923 1.00 86.50 91 SER A CA 1
ATOM 686 C C . SER A 1 91 ? 16.629 -9.257 -2.377 1.00 86.50 91 SER A C 1
ATOM 688 O O . SER A 1 91 ? 15.985 -9.784 -3.291 1.00 86.50 91 SER A O 1
ATOM 690 N N . PRO A 1 92 ? 17.550 -8.305 -2.615 1.00 79.81 92 PRO A N 1
ATOM 691 C CA . PRO A 1 92 ? 17.930 -7.909 -3.966 1.00 79.81 92 PRO A CA 1
ATOM 692 C C . PRO A 1 92 ? 18.833 -8.972 -4.607 1.00 79.81 92 PRO A C 1
ATOM 694 O O . PRO A 1 92 ? 19.773 -9.451 -3.971 1.00 79.81 92 PRO A O 1
ATOM 697 N N . ALA A 1 93 ? 18.599 -9.313 -5.878 1.00 74.31 93 ALA A N 1
ATOM 698 C CA . ALA A 1 93 ? 19.547 -10.124 -6.639 1.00 74.31 93 ALA A CA 1
ATOM 699 C C . ALA A 1 93 ? 20.672 -9.226 -7.171 1.00 74.31 93 ALA A C 1
ATOM 701 O O . ALA A 1 93 ? 20.490 -8.492 -8.139 1.00 74.31 93 ALA A O 1
ATOM 702 N N . MET A 1 94 ? 21.839 -9.275 -6.526 1.00 67.31 94 MET A N 1
ATOM 703 C CA . MET A 1 94 ? 22.977 -8.406 -6.865 1.00 67.31 94 MET A CA 1
ATOM 704 C C . MET A 1 94 ? 23.651 -8.749 -8.200 1.00 67.31 94 MET A C 1
ATOM 706 O O . MET A 1 94 ? 24.364 -7.917 -8.751 1.00 67.31 94 MET A O 1
ATOM 710 N N . GLU A 1 95 ? 23.422 -9.949 -8.733 1.00 63.69 95 GLU A N 1
ATOM 711 C CA . GLU A 1 95 ? 24.071 -10.423 -9.963 1.00 63.69 95 GLU A CA 1
ATOM 712 C C . GLU A 1 95 ? 23.271 -10.113 -11.239 1.00 63.69 95 GLU A C 1
ATOM 714 O O . GLU A 1 95 ? 23.812 -10.198 -12.342 1.00 63.69 95 GLU A O 1
ATOM 719 N N . LEU A 1 96 ? 21.995 -9.723 -11.124 1.00 64.88 96 LEU A N 1
ATOM 720 C CA . LEU A 1 96 ? 21.140 -9.463 -12.283 1.00 64.88 96 LEU A CA 1
ATOM 721 C C . LEU A 1 96 ? 21.111 -7.962 -12.602 1.00 64.88 96 LEU A C 1
ATOM 723 O O . LEU A 1 96 ? 20.383 -7.190 -11.976 1.00 64.88 96 LEU A O 1
ATOM 727 N N . THR A 1 97 ? 21.887 -7.543 -13.602 1.00 68.38 97 THR A N 1
ATOM 728 C CA . THR A 1 97 ? 21.852 -6.159 -14.100 1.00 68.38 97 THR A CA 1
ATOM 729 C C . THR A 1 97 ? 20.691 -6.008 -15.086 1.00 68.38 97 THR A C 1
ATOM 731 O O . THR A 1 97 ? 20.768 -6.522 -16.197 1.00 68.38 97 THR A O 1
ATOM 734 N N . CYS A 1 98 ? 19.609 -5.326 -14.691 1.00 78.31 98 CYS A N 1
ATOM 735 C CA . CYS A 1 98 ? 18.543 -4.928 -15.618 1.00 78.31 98 CYS A CA 1
ATOM 736 C C . CYS A 1 98 ? 18.722 -3.461 -16.016 1.00 78.31 98 CYS A C 1
ATOM 738 O O . CYS A 1 98 ? 18.572 -2.548 -15.204 1.00 78.31 98 CYS A O 1
ATOM 740 N N . ASP A 1 99 ? 19.108 -3.236 -17.266 1.00 76.88 99 ASP A N 1
ATOM 741 C CA . ASP A 1 99 ? 19.309 -1.900 -17.812 1.00 76.88 99 ASP A CA 1
ATOM 742 C C . ASP A 1 99 ? 19.273 -1.959 -19.339 1.00 76.88 99 ASP A C 1
ATOM 744 O O . ASP A 1 99 ? 20.160 -2.529 -19.971 1.00 76.88 99 ASP A O 1
ATOM 748 N N . LEU A 1 100 ? 18.244 -1.368 -19.940 1.00 75.00 100 LEU A N 1
ATOM 749 C CA . LEU A 1 100 ? 18.111 -1.257 -21.394 1.00 75.00 100 LEU A CA 1
ATOM 750 C C . LEU A 1 100 ? 18.972 -0.131 -21.975 1.00 75.00 100 LEU A C 1
ATOM 752 O O . LEU A 1 100 ? 19.178 -0.074 -23.183 1.00 75.00 100 LEU A O 1
ATOM 756 N N . GLY A 1 101 ? 19.453 0.777 -21.127 1.00 66.88 101 GLY A N 1
ATOM 757 C CA . GLY A 1 101 ? 20.239 1.941 -21.516 1.00 66.88 101 GLY A CA 1
ATOM 758 C C . GLY A 1 101 ? 21.741 1.714 -21.543 1.00 66.88 101 GLY A C 1
ATOM 759 O O . GLY A 1 101 ? 22.455 2.694 -21.724 1.00 66.88 101 GLY A O 1
ATOM 760 N N . GLY A 1 102 ? 22.202 0.483 -21.296 1.00 63.62 102 GLY A N 1
ATOM 761 C CA . GLY A 1 102 ? 23.573 0.166 -20.900 1.00 63.62 102 GLY A CA 1
ATOM 762 C C . GLY A 1 102 ? 24.663 0.957 -21.630 1.00 63.62 102 GLY A C 1
ATOM 763 O O . GLY A 1 102 ? 24.813 0.845 -22.845 1.00 63.62 102 GLY A O 1
ATOM 764 N N . ASP A 1 103 ? 25.478 1.686 -20.859 1.00 54.16 103 ASP A N 1
ATOM 765 C CA . ASP A 1 103 ? 26.831 2.050 -21.280 1.00 54.16 103 ASP A CA 1
ATOM 766 C C . ASP A 1 103 ? 27.594 0.729 -21.500 1.00 54.16 103 ASP A C 1
ATOM 768 O O . ASP A 1 103 ? 27.855 -0.040 -20.573 1.00 54.16 103 ASP A O 1
ATOM 772 N N . SER A 1 104 ? 27.850 0.447 -22.772 1.00 51.09 104 SER A N 1
ATOM 773 C CA . SER A 1 104 ? 28.637 -0.645 -23.342 1.00 51.09 104 SER A CA 1
ATOM 774 C C . SER A 1 104 ? 29.682 -1.263 -22.400 1.00 51.09 104 SER A C 1
ATOM 776 O O . SER A 1 104 ? 30.711 -0.643 -22.155 1.00 51.09 104 SER A O 1
ATOM 778 N N . ASN A 1 105 ? 29.439 -2.498 -21.938 1.00 46.88 105 ASN A N 1
ATOM 779 C CA . ASN A 1 105 ? 30.462 -3.492 -21.560 1.00 46.88 105 ASN A CA 1
ATOM 780 C C . ASN A 1 105 ? 29.840 -4.903 -21.413 1.00 46.88 105 ASN A C 1
ATOM 782 O O . ASN A 1 105 ? 29.936 -5.551 -20.377 1.00 46.88 105 ASN A O 1
ATOM 786 N N . GLY A 1 106 ? 29.165 -5.383 -22.466 1.00 49.56 106 GLY A N 1
ATOM 787 C CA . GLY A 1 106 ? 28.896 -6.818 -22.670 1.00 49.56 106 GLY A CA 1
ATOM 788 C C . GLY A 1 106 ? 27.809 -7.496 -21.819 1.00 49.56 106 GLY A C 1
ATOM 789 O O . GLY A 1 106 ? 27.661 -8.711 -21.919 1.00 49.56 106 GLY A O 1
ATOM 790 N N . GLY A 1 107 ? 27.043 -6.764 -21.006 1.00 53.25 107 GLY A N 1
ATOM 791 C CA . GLY A 1 107 ? 25.925 -7.323 -20.236 1.00 53.25 107 GLY A CA 1
ATOM 792 C C . GLY A 1 107 ? 24.641 -7.433 -21.063 1.00 53.25 107 GLY A C 1
ATOM 793 O O . GLY A 1 107 ? 24.277 -6.490 -21.763 1.00 53.25 107 GLY A O 1
ATOM 794 N N . TYR A 1 108 ? 23.948 -8.571 -20.982 1.00 54.84 108 TYR A N 1
ATOM 795 C CA . TYR A 1 108 ? 22.643 -8.765 -21.616 1.00 54.84 108 TYR A CA 1
ATOM 796 C C . TYR A 1 108 ? 21.631 -7.719 -21.121 1.00 54.84 108 TYR A C 1
ATOM 798 O O . TYR A 1 108 ? 21.407 -7.584 -19.918 1.00 54.84 108 TYR A O 1
ATOM 806 N N . THR A 1 109 ? 21.012 -6.985 -22.046 1.00 64.44 109 THR A N 1
ATOM 807 C CA . THR A 1 109 ? 19.950 -6.022 -21.744 1.00 64.44 109 THR A CA 1
ATOM 808 C C . THR A 1 109 ? 18.635 -6.775 -21.537 1.00 64.44 109 THR A C 1
ATOM 810 O O . THR A 1 109 ? 18.085 -7.390 -22.452 1.00 64.44 109 THR A O 1
ATOM 813 N N . HIS A 1 110 ? 18.133 -6.773 -20.305 1.00 72.88 110 HIS A N 1
ATOM 814 C CA . HIS A 1 110 ? 16.883 -7.438 -19.943 1.00 72.88 110 HIS A CA 1
ATOM 815 C C . HIS A 1 110 ? 15.964 -6.493 -19.178 1.00 72.88 110 HIS A C 1
ATOM 817 O O . HIS A 1 110 ? 16.431 -5.633 -18.427 1.00 72.88 110 HIS A O 1
ATOM 823 N N . ASP A 1 111 ? 14.657 -6.696 -19.345 1.00 81.31 111 ASP A N 1
ATOM 824 C CA . ASP A 1 111 ? 13.637 -5.994 -18.573 1.00 81.31 111 ASP A CA 1
ATOM 825 C C . ASP A 1 111 ? 13.836 -6.261 -17.077 1.00 81.31 111 ASP A C 1
ATOM 827 O O . ASP A 1 111 ? 14.112 -7.391 -16.653 1.00 81.31 111 ASP A O 1
ATOM 831 N N . CYS A 1 112 ? 13.659 -5.222 -16.265 1.00 86.19 112 CYS A N 1
ATOM 832 C CA . CYS A 1 112 ? 13.659 -5.356 -14.820 1.00 86.19 112 CYS A CA 1
ATOM 833 C C . CYS A 1 112 ? 12.430 -6.139 -14.380 1.00 86.19 112 CYS A C 1
ATOM 835 O O . CYS A 1 112 ? 11.322 -5.901 -14.860 1.00 86.19 112 CYS A O 1
ATOM 837 N N . ARG A 1 113 ? 12.606 -7.063 -13.437 1.00 87.75 113 ARG A N 1
ATOM 838 C CA . ARG A 1 113 ? 11.504 -7.861 -12.888 1.00 87.75 113 ARG A CA 1
ATOM 839 C C . ARG A 1 113 ? 11.466 -7.725 -11.385 1.00 87.75 113 ARG A C 1
ATOM 841 O O . ARG A 1 113 ? 12.503 -7.749 -10.746 1.00 87.75 113 ARG A O 1
ATOM 848 N N . VAL A 1 114 ? 10.285 -7.640 -10.797 1.00 89.19 114 VAL A N 1
ATOM 849 C CA . VAL A 1 114 ? 10.117 -7.711 -9.346 1.00 89.19 114 VAL A CA 1
ATOM 850 C C . VAL A 1 114 ? 9.092 -8.778 -9.011 1.00 89.19 114 VAL A C 1
ATOM 852 O O . VAL A 1 114 ? 8.043 -8.867 -9.650 1.00 89.19 114 VAL A O 1
ATOM 855 N N . SER A 1 115 ? 9.427 -9.621 -8.034 1.00 89.94 115 SER A N 1
ATOM 856 C CA . SER A 1 115 ? 8.531 -10.664 -7.536 1.00 89.94 115 SER A CA 1
ATOM 857 C C . SER A 1 115 ? 8.097 -10.305 -6.123 1.00 89.94 115 SER A C 1
ATOM 859 O O . SER A 1 115 ? 8.926 -10.165 -5.225 1.00 89.94 115 SER A O 1
ATOM 861 N N . LEU A 1 116 ? 6.793 -10.137 -5.949 1.00 89.88 116 LEU A N 1
ATOM 862 C CA . LEU A 1 116 ? 6.148 -9.684 -4.726 1.00 89.88 116 LEU A CA 1
ATOM 863 C C . LEU A 1 116 ? 5.374 -10.853 -4.120 1.00 89.88 116 LEU A C 1
ATOM 865 O O . LEU A 1 116 ? 4.459 -11.395 -4.739 1.00 89.88 116 LEU A O 1
ATOM 869 N N . PHE A 1 117 ? 5.731 -11.221 -2.898 1.00 90.81 117 PHE A N 1
ATOM 870 C CA . PHE A 1 117 ? 5.047 -12.224 -2.096 1.00 90.81 117 PHE A CA 1
ATOM 871 C C . PHE A 1 117 ? 4.296 -11.515 -0.984 1.00 90.81 117 PHE A C 1
ATOM 873 O O . PHE A 1 117 ? 4.885 -11.078 -0.000 1.00 90.81 117 PHE A O 1
ATOM 880 N N . MET A 1 118 ? 2.988 -11.382 -1.145 1.00 88.50 118 MET A N 1
ATOM 881 C CA . MET A 1 118 ? 2.138 -10.724 -0.167 1.00 88.50 118 MET A CA 1
ATOM 882 C C . MET A 1 118 ? 1.492 -11.768 0.732 1.00 88.50 118 MET A C 1
ATOM 884 O O . MET A 1 118 ? 0.895 -12.730 0.252 1.00 88.50 118 MET A O 1
ATOM 888 N N . GLN A 1 119 ? 1.615 -11.580 2.038 1.00 88.69 119 GLN A N 1
ATOM 889 C CA . GLN A 1 119 ? 1.045 -12.449 3.056 1.00 88.69 119 GLN A CA 1
ATOM 890 C C . GLN A 1 119 ? 0.053 -11.652 3.892 1.00 88.69 119 GLN A C 1
ATOM 892 O O . GLN A 1 119 ? 0.421 -10.677 4.548 1.00 88.69 119 GLN A O 1
ATOM 897 N N . PHE A 1 120 ? -1.202 -12.089 3.896 1.00 82.25 120 PHE A N 1
ATOM 898 C CA . PHE A 1 120 ? -2.215 -11.550 4.794 1.00 82.25 120 PHE A CA 1
ATOM 899 C C . PHE A 1 120 ? -2.143 -12.314 6.116 1.00 82.25 120 PHE A C 1
ATOM 901 O O . PHE A 1 120 ? -2.400 -13.519 6.159 1.00 82.25 120 PHE A O 1
ATOM 908 N N . THR A 1 121 ? -1.761 -11.619 7.191 1.00 73.12 121 THR A N 1
ATOM 909 C CA . THR A 1 121 ? -1.614 -12.207 8.537 1.00 73.12 121 THR A CA 1
ATOM 910 C C . THR A 1 121 ? -2.966 -12.600 9.145 1.00 73.12 121 THR A C 1
ATOM 912 O O . THR A 1 121 ? -3.051 -13.537 9.942 1.00 73.12 121 THR A O 1
ATOM 915 N N . GLY A 1 122 ? -4.037 -11.939 8.705 1.00 70.25 122 GLY A N 1
ATOM 916 C CA . GLY A 1 122 ? -5.424 -12.275 8.992 1.00 70.25 122 GLY A CA 1
ATOM 917 C C . GLY A 1 122 ? -6.383 -11.249 8.388 1.00 70.25 122 GLY A C 1
ATOM 918 O O . GLY A 1 122 ? -5.981 -10.149 8.014 1.00 70.25 122 GLY A O 1
ATOM 919 N N . PHE A 1 123 ? -7.665 -11.609 8.314 1.00 68.81 123 PHE A N 1
ATOM 920 C CA . PHE A 1 123 ? -8.751 -10.690 7.937 1.00 68.81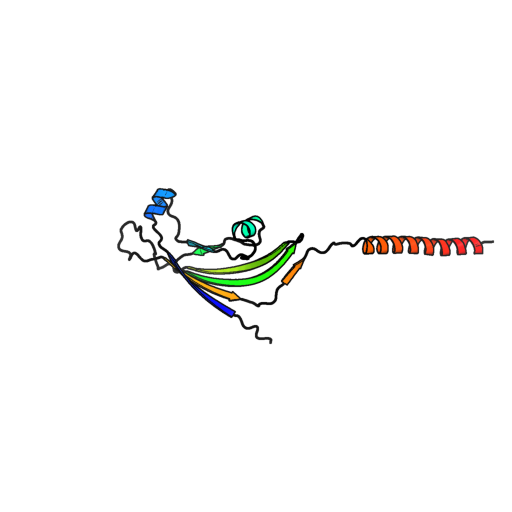 123 PHE A CA 1
ATOM 921 C C . PHE A 1 123 ? -9.441 -10.066 9.161 1.00 68.81 123 PHE A C 1
ATOM 923 O O . PHE A 1 123 ? -10.448 -9.369 9.031 1.00 68.81 123 PHE A O 1
ATOM 930 N N . GLU A 1 124 ? -8.917 -10.323 10.362 1.00 67.12 124 GLU A N 1
ATOM 931 C CA . GLU A 1 124 ? -9.387 -9.677 11.581 1.00 67.12 124 GLU A CA 1
ATOM 932 C C . GLU A 1 124 ? -9.034 -8.189 11.527 1.00 67.12 124 GLU A C 1
ATOM 934 O O . GLU A 1 124 ? -7.870 -7.795 11.562 1.00 67.12 124 GLU A O 1
ATOM 939 N N . ARG A 1 125 ? -10.064 -7.349 11.400 1.00 65.38 125 ARG A N 1
ATOM 940 C CA . ARG A 1 125 ? -9.909 -5.895 11.368 1.00 65.38 125 ARG A CA 1
ATOM 941 C C . ARG A 1 125 ? -9.720 -5.351 12.781 1.00 65.38 125 ARG A C 1
ATOM 943 O O . ARG A 1 125 ? -10.575 -5.544 13.646 1.00 65.38 125 ARG A O 1
ATOM 950 N N . VAL A 1 126 ? -8.654 -4.588 12.998 1.00 71.38 126 VAL A N 1
ATOM 951 C CA . VAL A 1 126 ? -8.529 -3.757 14.202 1.00 71.38 126 VAL A CA 1
ATOM 952 C C . VAL A 1 126 ? -9.212 -2.422 13.931 1.00 71.38 126 VAL A C 1
ATOM 954 O O . VAL A 1 126 ? -8.819 -1.701 13.017 1.00 71.38 126 VAL A O 1
ATOM 957 N N . ILE A 1 127 ? -10.249 -2.096 14.705 1.00 74.81 127 ILE A N 1
ATOM 958 C CA . ILE A 1 127 ? -10.958 -0.817 14.583 1.00 74.81 127 ILE A CA 1
ATOM 959 C C . ILE A 1 127 ? -10.263 0.211 15.476 1.00 74.81 127 ILE A C 1
ATOM 961 O O . ILE A 1 127 ? -10.333 0.132 16.703 1.00 74.81 127 ILE A O 1
ATOM 965 N N . VAL A 1 128 ? -9.615 1.191 14.855 1.00 72.19 128 VAL A N 1
ATOM 966 C CA . VAL A 1 128 ? -9.004 2.336 15.531 1.00 72.19 128 VAL A CA 1
ATOM 967 C C . VAL A 1 128 ? -10.020 3.472 15.515 1.00 72.19 128 VAL A C 1
ATOM 969 O O . VAL A 1 128 ? -10.223 4.133 14.498 1.00 72.19 128 VAL A O 1
ATOM 972 N N . GLY A 1 129 ? -10.707 3.664 16.640 1.00 71.06 129 GLY A N 1
ATOM 973 C CA . GLY A 1 129 ? -11.718 4.705 16.805 1.00 71.06 129 GLY A CA 1
ATOM 974 C C . GLY A 1 129 ? -11.286 5.786 17.789 1.00 71.06 129 GLY A C 1
ATOM 975 O O . GLY A 1 129 ? -10.694 5.495 18.829 1.00 71.06 129 GLY A O 1
ATOM 976 N N . SER A 1 130 ? -11.650 7.034 17.503 1.00 62.50 130 SER A N 1
ATOM 977 C CA . SER A 1 130 ? -11.634 8.099 18.509 1.00 62.50 130 SER A CA 1
ATOM 978 C C . SER A 1 130 ? -12.841 7.929 19.434 1.00 62.50 130 SER A C 1
ATOM 980 O O . SER A 1 130 ? -13.983 8.136 19.025 1.00 62.50 130 SER A O 1
ATOM 982 N N . ARG A 1 131 ? -12.611 7.539 20.693 1.00 63.25 131 ARG A N 1
ATOM 983 C CA . ARG A 1 131 ? -13.615 7.713 21.753 1.00 63.25 131 ARG A CA 1
ATOM 984 C C . ARG A 1 131 ? -13.384 9.050 22.440 1.00 63.25 131 ARG A C 1
ATOM 986 O O . ARG A 1 131 ? -12.253 9.388 22.787 1.00 63.25 131 ARG A O 1
ATOM 993 N N . LYS A 1 132 ? -14.471 9.779 22.713 1.00 60.53 132 LYS A N 1
ATOM 994 C CA . LYS A 1 132 ? -14.426 10.894 23.665 1.00 60.53 132 LYS A CA 1
ATOM 995 C C . LYS A 1 132 ? -13.875 10.366 24.992 1.00 60.53 132 LYS A C 1
ATOM 997 O O . LYS A 1 132 ? -14.432 9.422 25.542 1.00 60.53 132 LYS A O 1
ATOM 1002 N N . LYS A 1 133 ? -12.797 10.980 25.493 1.00 64.06 133 LYS A N 1
ATOM 1003 C CA . LYS A 1 133 ? -12.198 10.639 26.798 1.00 64.06 133 LYS A CA 1
ATOM 1004 C C . LYS A 1 133 ? -13.171 10.836 27.970 1.00 64.06 133 LYS A C 1
ATOM 1006 O O . LYS A 1 133 ? -12.985 10.202 28.997 1.00 64.06 133 LYS A O 1
ATOM 1011 N N . MET A 1 134 ? -14.181 11.695 27.811 1.00 57.34 134 MET A N 1
ATOM 1012 C CA . MET A 1 134 ? -15.233 11.932 28.800 1.00 57.34 134 MET A CA 1
ATOM 1013 C C . MET A 1 134 ? -16.541 12.295 28.091 1.00 57.34 134 MET A C 1
ATOM 1015 O O . MET A 1 134 ? -16.572 13.207 27.258 1.00 57.34 134 MET A O 1
ATOM 1019 N N . SER A 1 135 ? -17.617 11.575 28.402 1.00 77.75 135 SER A N 1
ATOM 1020 C CA . SER A 1 135 ? -18.978 11.994 28.067 1.00 77.75 135 SER A CA 1
ATOM 1021 C C . SER A 1 135 ? -19.437 13.091 29.031 1.00 77.75 135 SER A C 1
ATOM 1023 O O . SER A 1 135 ? -19.003 13.132 30.178 1.00 77.75 135 SER A O 1
ATOM 1025 N N . TRP A 1 136 ? -20.372 13.952 28.615 1.00 81.19 136 TRP A N 1
ATOM 1026 C CA . TRP A 1 136 ? -21.051 14.868 29.546 1.00 81.19 136 TRP A CA 1
ATOM 1027 C C . TRP A 1 136 ? -21.737 14.117 30.692 1.00 81.19 136 TRP A C 1
ATOM 1029 O O . TRP A 1 136 ? -21.796 14.627 31.806 1.00 81.19 136 TRP A O 1
ATOM 1039 N N . ALA A 1 137 ? -22.196 12.890 30.433 1.00 80.19 137 ALA A N 1
ATOM 1040 C CA . ALA A 1 137 ? -22.716 12.007 31.469 1.00 80.19 137 ALA A CA 1
ATOM 1041 C C . ALA A 1 137 ? -21.636 11.640 32.503 1.00 80.19 137 ALA A C 1
ATOM 1043 O O . ALA A 1 137 ? -21.914 11.660 33.697 1.00 80.19 137 ALA A O 1
ATOM 1044 N N . ASP A 1 138 ? -20.399 11.387 32.064 1.00 77.31 138 ASP A N 1
ATOM 1045 C CA . ASP A 1 138 ? -19.275 11.082 32.960 1.00 77.31 138 ASP A CA 1
ATOM 1046 C C . ASP A 1 138 ? -18.862 12.316 33.775 1.00 77.31 138 ASP A C 1
ATOM 1048 O O . ASP A 1 138 ? -18.563 12.209 34.963 1.00 77.31 138 ASP A O 1
ATOM 1052 N N . VAL A 1 139 ? -18.897 13.504 33.158 1.00 80.94 139 VAL A N 1
ATOM 1053 C CA . VAL A 1 139 ? -18.654 14.784 33.845 1.00 80.94 139 VAL A CA 1
ATOM 1054 C C . VAL A 1 139 ? -19.726 15.037 34.909 1.00 80.94 139 VAL A C 1
ATOM 1056 O O . VAL A 1 139 ? -19.397 15.368 36.046 1.00 80.94 139 VAL A O 1
ATOM 1059 N N . ALA A 1 140 ? -21.002 14.836 34.571 1.00 82.62 140 ALA A N 1
ATOM 1060 C CA . ALA A 1 140 ? -22.113 14.995 35.506 1.00 82.62 140 ALA A CA 1
ATOM 1061 C C . ALA A 1 140 ? -22.056 13.972 36.651 1.00 82.62 140 ALA A C 1
ATOM 1063 O O . ALA A 1 140 ? -22.294 14.332 37.800 1.00 82.62 140 ALA A O 1
ATOM 1064 N N . ALA A 1 141 ? -21.688 12.720 36.364 1.00 82.81 141 ALA A N 1
ATOM 1065 C CA . ALA A 1 141 ? -21.517 11.683 37.377 1.00 82.81 141 ALA A CA 1
ATOM 1066 C C . ALA A 1 141 ? -20.357 12.001 38.336 1.00 82.81 141 ALA A C 1
ATOM 1068 O O . ALA A 1 141 ? -20.507 11.878 39.550 1.00 82.81 141 ALA A O 1
ATOM 1069 N N . SER A 1 142 ? -19.222 12.470 37.807 1.00 83.50 142 SER A N 1
ATOM 1070 C CA . SER A 1 142 ? -18.066 12.898 38.602 1.00 83.50 142 SER A CA 1
ATOM 1071 C C . SER A 1 142 ? -18.393 14.096 39.499 1.00 83.50 142 SER A C 1
ATOM 1073 O O . SER A 1 142 ? -18.098 14.064 40.695 1.00 83.50 142 SER A O 1
ATOM 1075 N N . ALA A 1 143 ? -19.039 15.128 38.951 1.00 84.88 143 ALA A N 1
ATOM 1076 C CA . ALA A 1 143 ? -19.462 16.290 39.723 1.00 84.88 143 ALA A CA 1
ATOM 1077 C C . ALA A 1 143 ? -20.516 15.908 40.776 1.00 84.88 143 ALA A C 1
ATOM 1079 O O . ALA A 1 143 ? -20.411 16.312 41.932 1.00 84.88 143 ALA A O 1
ATOM 1080 N N . GLY A 1 144 ? -21.493 15.077 40.403 1.00 85.25 144 GLY A N 1
ATOM 1081 C CA . GLY A 1 144 ? -22.536 14.578 41.297 1.00 85.25 144 GLY A CA 1
ATOM 1082 C C . GLY A 1 144 ? -21.983 13.771 42.472 1.00 85.25 144 GLY A C 1
ATOM 1083 O O . GLY A 1 144 ? -22.444 13.954 43.594 1.00 85.25 144 GLY A O 1
ATOM 1084 N N . ALA A 1 145 ? -20.957 12.944 42.245 1.00 84.94 145 ALA A N 1
ATOM 1085 C CA . ALA A 1 145 ? -20.258 12.219 43.306 1.00 84.94 145 ALA A CA 1
ATOM 1086 C C . ALA A 1 145 ? -19.533 13.159 44.287 1.00 84.94 145 ALA A C 1
ATOM 1088 O O . ALA A 1 145 ? -19.518 12.913 45.491 1.00 84.94 145 ALA A O 1
ATOM 1089 N N . TYR A 1 146 ? -18.966 14.262 43.792 1.00 86.31 146 TYR A N 1
ATOM 1090 C CA . TYR A 1 146 ? -18.350 15.282 44.644 1.00 86.31 146 TYR A CA 1
ATOM 1091 C C . TYR A 1 146 ? -19.392 16.026 45.487 1.00 86.31 146 TYR A C 1
ATOM 1093 O O . TYR A 1 146 ? -19.205 16.205 46.690 1.00 86.31 146 TYR A O 1
ATOM 1101 N N . PHE A 1 147 ? -20.511 16.425 44.876 1.00 87.75 147 PHE A N 1
ATOM 1102 C CA . PHE A 1 147 ? -21.602 17.093 45.587 1.00 87.75 147 PHE A CA 1
ATOM 1103 C C . PHE A 1 147 ? -22.239 16.193 46.647 1.00 87.75 147 PHE A C 1
ATOM 1105 O O . PHE A 1 147 ? -22.479 16.649 47.764 1.00 87.75 147 PHE A O 1
ATOM 1112 N N . SER A 1 148 ? -22.474 14.915 46.341 1.00 84.94 148 SER A N 1
ATOM 1113 C CA . SER A 1 148 ? -23.035 13.969 47.309 1.00 84.94 148 SER A CA 1
ATOM 1114 C C . SER A 1 148 ? -22.075 13.685 48.464 1.00 84.94 148 SER A C 1
ATOM 1116 O O . SER A 1 148 ? -22.518 13.586 49.606 1.00 84.94 148 SER A O 1
ATOM 1118 N N . PHE A 1 149 ? -20.766 13.636 48.206 1.00 87.38 149 PHE A N 1
ATOM 1119 C CA . PHE A 1 149 ? -19.753 13.510 49.252 1.00 87.38 149 PHE A CA 1
ATOM 1120 C C . PHE A 1 149 ? -19.729 14.722 50.193 1.00 87.38 149 PHE A C 1
ATOM 1122 O O . PHE A 1 149 ? -19.759 14.553 51.413 1.00 87.38 149 PHE A O 1
ATOM 1129 N N . VAL A 1 150 ? -19.736 15.941 49.643 1.00 88.56 150 VAL A N 1
ATOM 1130 C CA . VAL A 1 150 ? -19.814 17.174 50.446 1.00 88.56 150 VAL A CA 1
ATOM 1131 C C . VAL A 1 150 ? -21.095 17.185 51.279 1.00 88.56 150 VAL A C 1
ATOM 1133 O O . VAL A 1 150 ? -21.034 17.418 52.483 1.00 88.56 150 VAL A O 1
ATOM 1136 N N . GLN A 1 151 ? -22.234 16.846 50.673 1.00 87.31 151 GLN A N 1
ATOM 1137 C CA . GLN A 1 151 ? -23.522 16.781 51.361 1.00 87.31 151 GLN A CA 1
ATOM 1138 C C . GLN A 1 151 ? -23.522 15.760 52.511 1.00 87.31 151 GLN A C 1
ATOM 1140 O O . GLN A 1 151 ? -24.042 16.041 53.591 1.00 87.31 151 GLN A O 1
ATOM 1145 N N . PHE A 1 152 ? -22.911 14.593 52.299 1.00 89.50 152 PHE A N 1
ATOM 1146 C CA . PHE A 1 152 ? -22.784 13.551 53.315 1.00 89.50 152 PHE A CA 1
ATOM 1147 C C . PHE A 1 152 ? -21.912 14.000 54.497 1.00 89.50 152 PHE A C 1
ATOM 1149 O O . PHE A 1 152 ? -22.298 13.819 55.652 1.00 89.50 152 PHE A O 1
ATOM 1156 N N . ILE A 1 153 ? -20.778 14.658 54.233 1.00 88.06 153 ILE A N 1
ATOM 1157 C CA . ILE A 1 153 ? -19.937 15.238 55.292 1.00 88.06 153 ILE A CA 1
ATOM 1158 C C . ILE A 1 153 ? -20.693 16.328 56.056 1.00 88.06 153 ILE A C 1
ATOM 1160 O O . ILE A 1 153 ? -20.641 16.360 57.285 1.00 88.06 153 ILE A O 1
ATOM 1164 N N . SER A 1 154 ? -21.435 17.196 55.362 1.00 85.38 154 SER A N 1
ATOM 1165 C CA . SER A 1 154 ? -22.242 18.234 56.008 1.00 85.38 154 SER A CA 1
ATOM 1166 C C . SER A 1 154 ? -23.286 17.654 56.968 1.00 85.38 154 SER A C 1
ATOM 1168 O O . SER A 1 154 ? -23.523 18.233 58.028 1.00 85.38 154 SER A O 1
ATOM 1170 N N . TRP A 1 155 ? -23.877 16.496 56.658 1.00 85.88 155 TRP A N 1
ATOM 1171 C CA . TRP A 1 155 ? -24.780 15.789 57.578 1.00 85.88 155 TRP A CA 1
ATOM 1172 C C . TRP A 1 155 ? -24.068 15.244 58.818 1.00 85.88 155 TRP A C 1
ATOM 1174 O O . TRP A 1 155 ? -24.582 15.377 59.925 1.00 85.88 155 TRP A O 1
ATOM 1184 N N . ILE A 1 156 ? -22.867 14.685 58.668 1.00 85.12 156 ILE A N 1
ATOM 1185 C CA . ILE A 1 156 ? -22.088 14.184 59.811 1.00 85.12 156 ILE A CA 1
ATOM 1186 C C . ILE A 1 156 ? -21.698 15.332 60.749 1.00 85.12 156 ILE A C 1
ATOM 1188 O O . ILE A 1 156 ? -21.867 15.226 61.962 1.00 85.12 156 ILE A O 1
ATOM 1192 N N . VAL A 1 157 ? -21.208 16.444 60.195 1.00 82.06 157 VAL A N 1
ATOM 1193 C CA . VAL A 1 157 ? -20.777 17.603 60.992 1.00 82.06 157 VAL A CA 1
ATOM 1194 C C . VAL A 1 157 ? -21.968 18.293 61.661 1.00 82.06 157 VAL A C 1
ATOM 1196 O O . VAL A 1 157 ? -21.870 18.685 62.820 1.00 82.06 157 VAL A O 1
ATOM 1199 N N . SER A 1 158 ? -23.114 18.400 60.979 1.00 81.88 158 SER A N 1
ATOM 1200 C CA . SER A 1 158 ? -24.329 18.953 61.596 1.00 81.88 158 SER A CA 1
ATOM 1201 C C . SER A 1 158 ? -24.859 18.072 62.730 1.00 81.88 158 SER A C 1
ATOM 1203 O O . SER A 1 158 ? -25.222 18.608 63.770 1.00 81.88 158 SER A O 1
ATOM 1205 N N . LEU A 1 159 ? -24.821 16.740 62.604 1.00 69.81 159 LEU A N 1
ATOM 1206 C CA . LEU A 1 159 ? -25.177 15.830 63.703 1.00 69.81 159 LEU A CA 1
ATOM 1207 C C . LEU A 1 159 ? -24.280 16.012 64.936 1.00 69.81 159 LEU A C 1
ATOM 1209 O O . LEU A 1 159 ? -24.785 16.006 66.054 1.00 69.81 159 LEU A O 1
ATOM 1213 N N . GLN A 1 160 ? -22.975 16.225 64.743 1.00 73.94 160 GLN A N 1
ATOM 1214 C CA . GLN A 1 160 ? -22.047 16.497 65.848 1.00 73.94 160 GLN A CA 1
ATOM 1215 C C . GLN A 1 160 ? -22.279 17.865 66.504 1.00 73.94 160 GLN A C 1
ATOM 1217 O O . GLN A 1 160 ? -22.034 18.016 67.699 1.00 73.94 160 GLN A O 1
ATOM 1222 N N . ALA A 1 161 ? -22.776 18.848 65.748 1.00 68.75 161 ALA A N 1
ATOM 1223 C CA . ALA A 1 161 ? -23.125 20.163 66.277 1.00 68.75 161 ALA A CA 1
ATOM 1224 C C . ALA A 1 161 ? -24.396 20.138 67.150 1.00 68.75 161 ALA A C 1
ATOM 1226 O O . ALA A 1 161 ? -24.470 20.890 68.114 1.00 68.75 161 ALA A O 1
ATOM 1227 N N . PHE A 1 162 ? -25.364 19.259 66.861 1.00 61.81 162 PHE A N 1
ATOM 1228 C CA . PHE A 1 162 ? -26.602 19.120 67.647 1.00 61.81 162 PHE A CA 1
ATOM 1229 C C . PHE A 1 162 ? -26.494 18.162 68.845 1.00 61.81 162 PHE A C 1
ATOM 1231 O O . PHE A 1 162 ? -27.388 18.140 69.683 1.00 61.81 162 PHE A O 1
ATOM 1238 N N . SER A 1 163 ? -25.424 17.370 68.951 1.00 59.72 163 SER A N 1
ATOM 1239 C CA . SER A 1 163 ? -25.163 16.501 70.113 1.00 59.72 163 SER A CA 1
ATOM 1240 C C . SER A 1 163 ? -24.337 17.170 71.223 1.00 59.72 163 SER A C 1
ATOM 1242 O O . SER A 1 163 ? -23.936 16.493 72.166 1.00 59.72 163 SER A O 1
ATOM 1244 N N . GLY A 1 164 ? -24.000 18.455 71.065 1.00 58.94 164 GLY A N 1
ATOM 1245 C CA . GLY A 1 164 ? -23.144 19.224 71.976 1.00 58.94 164 GLY A CA 1
ATOM 1246 C C . GLY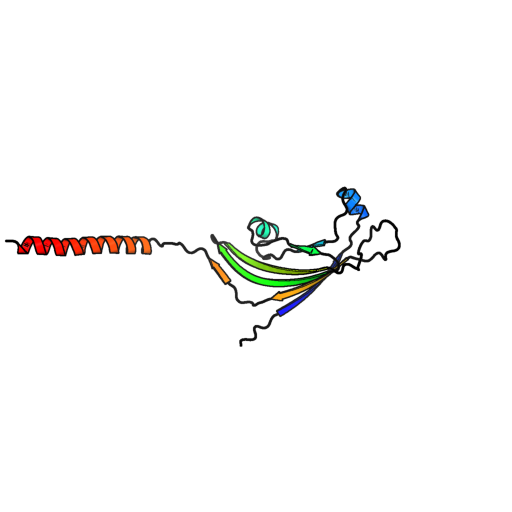 A 1 164 ? -23.876 20.180 72.928 1.00 58.94 164 GLY A C 1
ATOM 1247 O O . GLY A 1 164 ? -23.193 20.933 73.620 1.00 58.94 164 GLY A O 1
ATOM 1248 N N . GLU A 1 165 ? -25.213 20.159 72.959 1.00 47.81 165 GLU A N 1
ATOM 1249 C CA . GLU A 1 165 ? -26.052 20.818 73.980 1.00 47.81 165 GLU A CA 1
ATOM 1250 C C . GLU A 1 165 ? -26.608 19.804 74.987 1.00 47.81 165 GLU A C 1
ATOM 1252 O O . GLU A 1 165 ? -27.034 18.706 74.556 1.00 47.81 165 GLU A O 1
#

Organism: NCBI:txid45428

Sequence (165 aa):
MSKSPATMLQLQASFNYNSTQSRLDSSTRLSPSLFLAVYDPTLGLDASLSQGFSRLSLIPANGIVSIAISLRLHNLHGLSAYDYDLNISSSPAMELTCDLGGDSNGGYTHDCRVSLFMQFTGFERVIVGSRKKMSWADVAASAGAYFSFVQFISWIVSLQAFSGE

pLDDT: mean 78.87, std 11.64, range [39.19, 90.81]